Protein 8Q2G (pdb70)

Nearest PDB structures (foldseek):
  8q2g-assembly1_A  TM=1.008E+00  e=1.444E-26  Escherichia phage ECD7
  5opz-assembly2_B  TM=9.080E-01  e=3.362E-13  Serratia marcescens
  2mxz-assembly1_A  TM=7.577E-01  e=4.377E-07  Tequintavirus T5
  2vo9-assembly3_C  TM=6.722E-01  e=3.315E-05  Listeria phage A500
  4jid-assembly2_B  TM=6.559E-01  e=6.181E-04  Bacillus anthracis str. Ames

Sequence (125 aa):
LSQRSKDRLVGVHPDLVKVVHRALELTPVDFGITEGVRSLETQKKYVAEGKSKTMMKSRHLHGLAVDVVAYPKDKDTWNMKYYRMIADAFKQAGRELGVSVEWGGWVSFKDGVHFQLPHSKYPDPK

InterPro domains:
  IPR009045 Peptidase M74/Hedgehog-like, zinc-binding domain superfamily [G3DSA:3.30.1380.10] (2-120)
  IPR009045 Peptidase M74/Hedgehog-like, zinc-binding domain superfamily [SSF55166] (2-121)
  IPR039561 Peptidase M15C [PF13539] (55-120)

Secondary structure (DSSP, 8-state):
-PPP-S---TTS-HHHHHHHHHHHHT-SS-EEEEESS--HHHHHHHHHTT-SSSS--GGGGT-EEEEEE--TTT-TT-HHHHHHHHHHHHHHHHGGG---EE-----HHHHTEEE--TTTSPPP-

Radius of gyration: 14.14 Å; Cα contacts (8 Å, |Δi|>4): 203; chains: 1; bounding box: 29×43×39 Å

Organism: NCBI:txid1981499

Foldseek 3Di:
DADADPAPLPQADVLLVQLVVQLQVVFPWHKYWDAFADDLVNLVCCVVVVNDPDSDDLNNRNFKTFMWTCHPVSPTQDLVNLVSSVVSSCVSCVPSVFHKDALDVHGSVRSRMIGGDCVVPNDDD

B-factor: mean 59.0, std 16.14, range [29.03, 119.26]

Structure (mmCIF, N/CA/C/O backbone):
data_8Q2G
#
_entry.id   8Q2G
#
_cell.length_a   75.568
_cell.length_b   82.334
_cell.length_c   64.604
_cell.angle_alpha   90.000
_cell.angle_beta   90.000
_cell.angle_gamma   90.000
#
_symmetry.space_group_name_H-M   'C 2 2 2'
#
loop_
_entity.id
_entity.type
_entity.pdbx_description
1 polymer 'Peptidoglycan L-alanyl-D-glutamate endopeptidase'
2 water water
#
loop_
_atom_site.group_PDB
_atom_site.id
_atom_site.type_symbol
_atom_site.label_atom_id
_atom_site.label_alt_id
_atom_site.label_comp_id
_atom_site.label_asym_id
_atom_site.label_entity_id
_atom_site.label_seq_id
_atom_site.pdbx_PDB_ins_code
_atom_site.Cartn_x
_atom_site.Cartn_y
_atom_site.Cartn_z
_atom_site.occupancy
_atom_site.B_iso_or_equiv
_atom_site.auth_seq_id
_atom_site.auth_comp_id
_atom_site.auth_asym_id
_atom_site.auth_atom_id
_atom_site.pdbx_PDB_model_num
ATOM 1 N N . LEU A 1 4 ? -12.876 -3.940 30.033 1.000 69.461 1 LEU A N 1
ATOM 2 C CA . LEU A 1 4 ? -12.825 -2.556 29.462 1.000 70.828 1 LEU A CA 1
ATOM 3 C C . LEU A 1 4 ? -12.505 -2.660 27.971 1.000 70.462 1 LEU A C 1
ATOM 4 O O . LEU A 1 4 ? -11.382 -3.003 27.595 1.000 67.134 1 LEU A O 1
ATOM 9 N N . SER A 1 5 ? -13.519 -2.385 27.136 1.000 65.648 2 SER A N 1
ATOM 10 C CA . SER A 1 5 ? -13.368 -2.382 25.689 1.000 60.669 2 SER A CA 1
ATOM 11 C C . SER A 1 5 ? -12.563 -1.150 25.276 1.000 61.100 2 SER A C 1
ATOM 12 O O . SER A 1 5 ? -12.906 -0.032 25.650 1.000 63.381 2 SER A O 1
ATOM 15 N N . GLN A 1 6 ? -11.475 -1.363 24.529 1.000 65.865 3 GLN A N 1
ATOM 16 C CA . GLN A 1 6 ? -10.630 -0.277 24.056 1.000 70.595 3 GLN A CA 1
ATOM 17 C C . GLN A 1 6 ? -10.922 -0.025 22.575 1.000 79.732 3 GLN A C 1
ATOM 18 O O . GLN A 1 6 ? -11.138 -0.962 21.809 1.000 82.120 3 GLN A O 1
ATOM 24 N N . ARG A 1 7 ? -10.916 1.257 22.184 1.000 86.217 4 ARG A N 1
ATOM 25 C CA . ARG A 1 7 ? -11.306 1.687 20.849 1.000 79.866 4 ARG A CA 1
ATOM 26 C C . ARG A 1 7 ? -10.064 1.829 19.967 1.000 78.204 4 ARG A C 1
ATOM 27 O O . ARG A 1 7 ? -9.020 2.287 20.433 1.000 75.554 4 ARG A O 1
ATOM 35 N N . SER A 1 8 ? -10.187 1.428 18.691 1.000 79.114 5 SER A N 1
ATOM 36 C CA . SER A 1 8 ? -9.090 1.526 17.735 1.000 83.505 5 SER A CA 1
ATOM 37 C C . SER A 1 8 ? -8.982 2.952 17.196 1.000 86.777 5 SER A C 1
ATOM 38 O O . SER A 1 8 ? -9.489 3.892 17.809 1.000 92.813 5 SER A O 1
ATOM 41 N N . LYS A 1 9 ? -8.309 3.110 16.049 1.000 88.807 6 LYS A N 1
ATOM 42 C CA . LYS A 1 9 ? -8.274 4.400 15.375 1.000 85.236 6 LYS A CA 1
ATOM 43 C C . LYS A 1 9 ? -9.629 4.643 14.710 1.000 83.002 6 LYS A C 1
ATOM 44 O O . LYS A 1 9 ? -9.928 4.076 13.655 1.000 67.444 6 LYS A O 1
ATOM 50 N N . ASP A 1 10 ? -10.453 5.456 15.392 1.000 83.458 7 ASP A N 1
ATOM 51 C CA . ASP A 1 10 ? -11.821 5.744 14.990 1.000 84.188 7 ASP A CA 1
ATOM 52 C C . ASP A 1 10 ? -12.015 7.251 14.816 1.000 91.077 7 ASP A C 1
ATOM 53 O O . ASP A 1 10 ? -11.651 8.049 15.686 1.000 80.574 7 ASP A O 1
ATOM 58 N N . ARG A 1 11 ? -12.588 7.615 13.658 1.000 88.665 8 ARG A N 1
ATOM 59 C CA . ARG A 1 11 ? -12.804 8.999 13.279 1.000 81.646 8 ARG A CA 1
ATOM 60 C C . ARG A 1 11 ? -14.088 9.519 13.920 1.000 78.263 8 ARG A C 1
ATOM 61 O O . ARG A 1 11 ? -15.148 9.579 13.285 1.000 64.571 8 ARG A O 1
ATOM 69 N N . LEU A 1 12 ? -13.948 9.862 15.208 1.000 69.265 9 LEU A N 1
ATOM 70 C CA . LEU A 1 12 ? -14.875 10.714 15.931 1.000 62.712 9 LEU A CA 1
ATOM 71 C C . LEU A 1 12 ? -14.435 12.163 15.732 1.000 61.830 9 LEU A C 1
ATOM 72 O O . LEU A 1 12 ? -15.162 13.095 16.077 1.000 62.912 9 LEU A O 1
ATOM 77 N N . VAL A 1 13 ? -13.232 12.326 15.160 1.000 56.329 10 VAL A N 1
ATOM 78 C CA . VAL A 1 13 ? -12.604 13.620 14.928 1.000 50.963 10 VAL A CA 1
ATOM 79 C C . VAL A 1 13 ? -13.544 14.491 14.088 1.000 47.706 10 VAL A C 1
ATOM 80 O O . VAL A 1 13 ? -13.855 14.161 12.941 1.000 45.955 10 VAL A O 1
ATOM 84 N N . GLY A 1 14 ? -14.006 15.596 14.682 1.000 40.530 11 GLY A N 1
ATOM 85 C CA . GLY A 1 14 ? -15.003 16.439 14.042 1.000 39.449 11 GLY A CA 1
ATOM 86 C C . GLY A 1 14 ? -16.425 16.065 14.464 1.000 42.978 11 GLY A C 1
ATOM 87 O O . GLY A 1 14 ? -17.386 16.783 14.163 1.000 41.974 11 GLY A O 1
ATOM 88 N N . VAL A 1 15 ? -16.559 14.945 15.184 1.000 41.638 12 VAL A N 1
ATOM 89 C CA . VAL A 1 15 ? -17.865 14.623 15.739 1.000 44.109 12 VAL A CA 1
ATOM 90 C C . VAL A 1 15 ? -18.100 15.510 16.963 1.000 43.122 12 VAL A C 1
ATOM 91 O O . VAL A 1 15 ? -17.176 15.774 17.736 1.000 44.162 12 VAL A O 1
ATOM 95 N N . HIS A 1 16 ? -19.352 15.967 17.103 1.000 37.838 13 HIS A N 1
ATOM 96 C CA . HIS A 1 16 ? -19.742 16.892 18.144 1.000 39.103 13 HIS A CA 1
ATOM 97 C C . HIS A 1 16 ? -19.378 16.304 19.505 1.000 42.068 13 HIS A C 1
ATOM 98 O O . HIS A 1 16 ? -19.667 15.139 19.770 1.000 45.636 13 HIS A O 1
ATOM 105 N N . PRO A 1 17 ? -18.754 17.098 20.408 1.000 43.056 14 PRO A N 1
ATOM 106 C CA . PRO A 1 17 ? -18.203 16.578 21.661 1.000 40.945 14 PRO A CA 1
ATOM 107 C C . PRO A 1 17 ? -19.232 15.952 22.593 1.000 39.881 14 PRO A C 1
ATOM 108 O O . PRO A 1 17 ? -18.889 15.069 23.372 1.000 38.849 14 PRO A O 1
ATOM 112 N N . ASP A 1 18 ? -20.479 16.432 22.509 1.000 39.360 15 ASP A N 1
ATOM 113 C CA . ASP A 1 18 ? -21.581 15.890 23.283 1.000 40.145 15 ASP A CA 1
ATOM 114 C C . ASP A 1 18 ? -21.835 14.440 22.891 1.000 44.455 15 ASP A C 1
ATOM 115 O O . ASP A 1 18 ? -22.228 13.632 23.731 1.000 51.332 15 ASP A O 1
ATOM 120 N N . LEU A 1 19 ? -21.620 14.128 21.606 1.000 43.647 16 LEU A N 1
ATOM 121 C CA . LEU A 1 19 ? -21.891 12.799 21.090 1.000 39.660 16 LEU A CA 1
ATOM 122 C C . LEU A 1 19 ? -20.661 11.921 21.316 1.000 38.561 16 LEU A C 1
ATOM 123 O O . LEU A 1 19 ? -20.799 10.747 21.645 1.000 37.437 16 LEU A O 1
ATOM 128 N N . VAL A 1 20 ? -19.469 12.51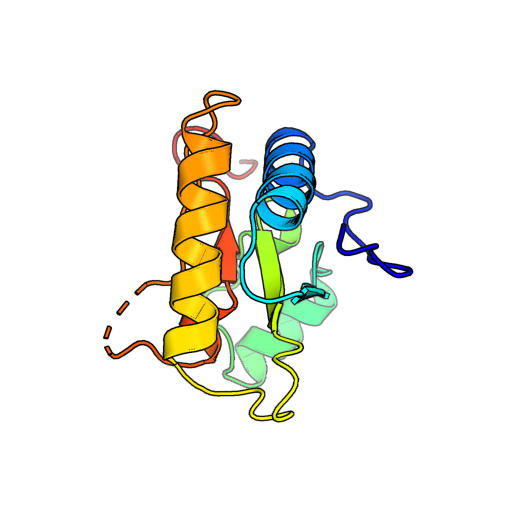4 21.183 1.000 36.236 17 VAL A N 1
ATOM 129 C CA . VAL A 1 20 ? -18.230 11.814 21.472 1.000 36.899 17 VAL A CA 1
ATOM 130 C C . VAL A 1 20 ? -18.325 11.251 22.887 1.000 40.474 17 VAL A C 1
ATOM 131 O O . VAL A 1 20 ? -18.097 10.061 23.094 1.000 44.971 17 VAL A O 1
ATOM 135 N N . LYS A 1 21 ? -18.697 12.106 23.848 1.000 43.460 18 LYS A N 1
ATOM 136 C CA . LYS A 1 21 ? -18.645 11.718 25.250 1.000 48.009 18 LYS A CA 1
ATOM 137 C C . LYS A 1 21 ? -19.659 10.605 25.528 1.000 48.933 18 LYS A C 1
ATOM 138 O O . LYS A 1 21 ? -19.356 9.689 26.292 1.000 58.399 18 LYS A O 1
ATOM 144 N N . VAL A 1 22 ? -20.834 10.670 24.885 1.000 42.508 19 VAL A N 1
ATOM 145 C CA . VAL A 1 22 ? -21.796 9.576 24.904 1.000 41.943 19 VAL A CA 1
ATOM 146 C C . VAL A 1 22 ? -21.174 8.301 24.328 1.000 44.403 19 VAL A C 1
ATOM 147 O O . VAL A 1 22 ? -21.320 7.218 24.896 1.000 45.557 19 VAL A O 1
ATOM 151 N N . VAL A 1 23 ? -20.469 8.430 23.203 1.000 40.918 20 VAL A N 1
ATOM 152 C CA . VAL A 1 23 ? -19.819 7.268 22.619 1.000 44.046 20 VAL A CA 1
ATOM 153 C C . VAL A 1 23 ? -18.931 6.586 23.662 1.000 46.181 20 VAL A C 1
ATOM 154 O O . VAL A 1 23 ? -19.093 5.399 23.924 1.000 49.455 20 VAL A O 1
ATOM 158 N N . HIS A 1 24 ? -18.015 7.344 24.271 1.000 46.385 21 HIS A N 1
ATOM 159 C CA . HIS A 1 24 ? -16.955 6.759 25.074 1.000 47.303 21 HIS A CA 1
ATOM 160 C C . HIS A 1 24 ? -17.533 6.005 26.266 1.000 51.472 21 HIS A C 1
ATOM 161 O O . HIS A 1 24 ? -16.989 4.981 26.692 1.000 52.195 21 HIS A O 1
ATOM 168 N N . ARG A 1 25 ? -18.645 6.536 26.781 1.000 50.149 22 ARG A N 1
ATOM 169 C CA . ARG A 1 25 ? -19.263 6.037 27.994 1.000 51.305 22 ARG A CA 1
ATOM 170 C C . ARG A 1 25 ? -20.120 4.813 27.669 1.000 53.851 22 ARG A C 1
ATOM 171 O O . ARG A 1 25 ? -20.173 3.863 28.451 1.000 57.498 22 ARG A O 1
ATOM 179 N N . ALA A 1 26 ? -20.797 4.843 26.515 1.000 50.511 23 ALA A N 1
ATOM 180 C CA . ALA A 1 26 ? -21.572 3.694 26.080 1.000 44.378 23 ALA A CA 1
ATOM 181 C C . ALA A 1 26 ? -20.633 2.495 25.981 1.000 45.022 23 ALA A C 1
ATOM 182 O O . ALA A 1 26 ? -21.021 1.371 26.287 1.000 43.440 23 ALA A O 1
ATOM 184 N N . LEU A 1 27 ? -19.386 2.753 25.569 1.000 47.804 24 LEU A N 1
ATOM 185 C CA . LEU A 1 27 ? -18.408 1.690 25.411 1.000 51.135 24 LEU A CA 1
ATOM 186 C C . LEU A 1 27 ? -18.149 1.055 26.773 1.000 55.889 24 LEU A C 1
ATOM 187 O O . LEU A 1 27 ? -18.333 -0.150 26.944 1.000 55.944 24 LEU A O 1
ATOM 192 N N . GLU A 1 28 ? -17.739 1.898 27.732 1.000 61.232 25 GLU A N 1
ATOM 193 C CA . GLU A 1 28 ? -17.532 1.524 29.122 1.000 52.081 25 GLU A CA 1
ATOM 194 C C . GLU A 1 28 ? -18.642 0.578 29.570 1.000 49.341 25 GLU A C 1
ATOM 195 O O . GLU A 1 28 ? -18.361 -0.483 30.122 1.000 55.133 25 GLU A O 1
ATOM 201 N N . LEU A 1 29 ? -19.898 0.942 29.304 1.000 42.548 26 LEU A N 1
ATOM 202 C CA . LEU A 1 29 ? -20.980 0.172 29.882 1.000 45.499 26 LEU A CA 1
ATOM 203 C C . LEU A 1 29 ? -21.649 -0.747 28.854 1.000 53.459 26 LEU A C 1
ATOM 204 O O . 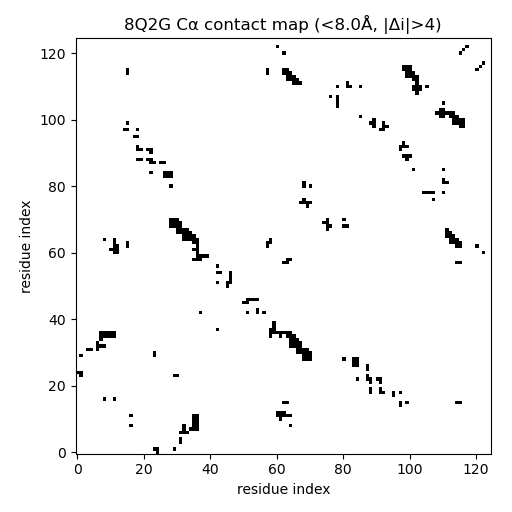LEU A 1 29 ? -22.821 -1.106 28.990 1.000 60.417 26 LEU A O 1
ATOM 209 N N . THR A 1 30 ? -20.900 -1.185 27.831 1.000 53.779 27 THR A N 1
ATOM 210 C CA . THR A 1 30 ? -21.535 -2.011 26.811 1.000 50.595 27 THR A CA 1
ATOM 211 C C . THR A 1 30 ? -21.314 -3.500 27.081 1.000 51.727 27 THR A C 1
ATOM 212 O O . THR A 1 30 ? -20.206 -3.925 27.412 1.000 53.118 27 THR A O 1
ATOM 216 N N . PRO A 1 31 ? -22.373 -4.338 26.968 1.000 53.356 28 PRO A N 1
ATOM 217 C CA . PRO A 1 31 ? -22.200 -5.792 26.926 1.000 54.288 28 PRO A CA 1
ATOM 218 C C . PRO A 1 31 ? -21.367 -6.251 25.725 1.000 56.282 28 PRO A C 1
ATOM 219 O O . PRO A 1 31 ? -20.433 -7.023 25.904 1.000 60.245 28 PRO A O 1
ATOM 223 N N . VAL A 1 32 ? -21.673 -5.738 24.522 1.000 54.656 29 VAL A N 1
ATOM 224 C CA . VAL A 1 32 ? -20.921 -6.050 23.307 1.000 52.972 29 VAL A CA 1
ATOM 225 C C . VAL A 1 32 ? -19.980 -4.910 22.929 1.000 49.950 29 VAL A C 1
ATOM 226 O O . VAL A 1 32 ? -20.407 -3.763 22.814 1.000 53.549 29 VAL A O 1
ATOM 230 N N . ASP A 1 33 ? -18.723 -5.258 22.640 1.000 45.646 30 ASP A N 1
ATOM 231 C CA . ASP A 1 33 ? -17.752 -4.317 22.099 1.000 46.791 30 ASP A CA 1
ATOM 232 C C . ASP A 1 33 ? -18.212 -3.826 20.720 1.000 51.610 30 ASP A C 1
ATOM 233 O O . ASP A 1 33 ? -18.891 -4.540 19.977 1.000 51.892 30 ASP A O 1
ATOM 238 N N . PHE A 1 34 ? -17.860 -2.579 20.391 1.0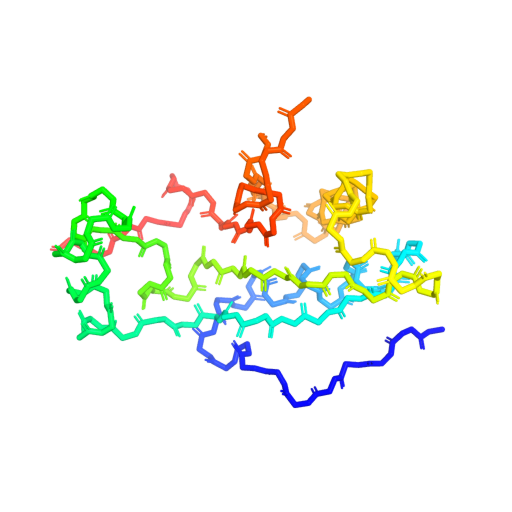00 50.196 31 PHE A N 1
ATOM 239 C CA . PHE A 1 34 ? -18.198 -2.031 19.090 1.000 53.309 31 PHE A CA 1
ATOM 240 C C . PHE A 1 34 ? -17.118 -1.059 18.629 1.000 50.458 31 PHE A C 1
ATOM 241 O O . PHE A 1 34 ? -16.297 -0.612 19.425 1.000 48.621 31 PHE A O 1
ATOM 249 N N . GLY A 1 35 ? -17.143 -0.762 17.325 1.000 47.746 32 GLY A N 1
ATOM 250 C CA . GLY A 1 35 ? -16.308 0.257 16.709 1.000 46.573 32 GLY A CA 1
ATOM 251 C C . GLY A 1 35 ? -17.174 1.280 15.979 1.000 50.265 32 GLY A C 1
ATOM 252 O O . GLY A 1 35 ? -18.400 1.162 15.949 1.000 53.270 32 GLY A O 1
ATOM 253 N N . ILE A 1 36 ? -16.528 2.296 15.402 1.000 52.992 33 ILE A N 1
ATOM 254 C CA . ILE A 1 36 ? -17.248 3.370 14.738 1.000 53.315 33 ILE A CA 1
ATOM 255 C C . ILE A 1 36 ? -16.899 3.311 13.258 1.000 52.656 33 ILE A C 1
ATOM 256 O O . ILE A 1 36 ? -15.736 3.469 12.886 1.000 56.283 33 ILE A O 1
ATOM 261 N N . THR A 1 37 ? -17.915 3.082 12.425 1.000 53.443 34 THR A N 1
ATOM 262 C CA . THR A 1 37 ? -17.681 2.940 10.995 1.000 54.964 34 THR A CA 1
ATOM 263 C C . THR A 1 37 ? -17.505 4.315 10.351 1.000 57.454 34 THR A C 1
ATOM 264 O O . THR A 1 37 ? -16.457 4.586 9.769 1.000 63.682 34 THR A O 1
ATOM 268 N N . GLU A 1 38 ? -18.525 5.174 10.487 1.000 55.065 35 GLU A N 1
ATOM 269 C CA . GLU A 1 38 ? -18.491 6.529 9.960 1.000 53.304 35 GLU A CA 1
ATOM 270 C C . GLU A 1 38 ? -18.844 7.520 11.069 1.000 55.861 35 GLU A C 1
ATOM 271 O O . GLU A 1 38 ? -19.722 7.255 11.893 1.000 50.152 35 GLU A O 1
ATOM 277 N N . GLY A 1 39 ? -18.116 8.650 11.071 1.000 61.101 36 GLY A N 1
ATOM 278 C CA . GLY A 1 39 ? -18.454 9.874 11.785 1.000 54.685 36 GLY A CA 1
ATOM 279 C C . GLY A 1 39 ? -18.886 10.981 10.819 1.000 53.793 36 GLY A C 1
ATOM 280 O O . GLY A 1 39 ? -20.035 11.017 10.368 1.000 50.861 36 GLY A O 1
ATOM 281 N N . VAL A 1 40 ? -17.958 11.893 10.506 1.000 52.601 37 VAL A N 1
ATOM 282 C CA . VAL A 1 40 ? -18.265 12.975 9.577 1.000 53.219 37 VAL A CA 1
ATOM 283 C C . VAL A 1 40 ? -18.234 12.418 8.156 1.000 54.775 37 VAL A C 1
ATOM 284 O O . VAL A 1 40 ? -17.341 11.648 7.814 1.000 54.759 37 VAL A O 1
ATOM 288 N N . ARG A 1 41 ? -19.224 12.818 7.348 1.000 53.574 38 ARG A N 1
ATOM 289 C CA . ARG A 1 41 ? -19.329 12.431 5.949 1.000 54.686 38 ARG A CA 1
ATOM 290 C C . ARG A 1 41 ? -19.288 13.683 5.067 1.000 55.781 38 ARG A C 1
ATOM 291 O O . ARG A 1 41 ? -20.098 14.598 5.228 1.000 48.894 38 ARG A O 1
ATOM 299 N N . SER A 1 42 ? -18.335 13.707 4.125 1.000 60.423 39 SER A N 1
ATOM 300 C CA . SER A 1 42 ? -18.153 14.825 3.204 1.000 58.675 39 SER A CA 1
ATOM 301 C C . SER A 1 42 ? -19.384 15.034 2.317 1.000 57.893 39 SER A C 1
ATOM 302 O O . SER A 1 42 ? -20.142 14.099 2.043 1.000 52.271 39 SER A O 1
ATOM 305 N N . LEU A 1 43 ? -19.557 16.280 1.852 1.000 57.358 40 LEU A N 1
ATOM 306 C CA . LEU A 1 43 ? -20.661 16.641 0.977 1.000 57.918 40 LEU A CA 1
ATOM 307 C C . LEU A 1 43 ? -20.575 15.866 -0.343 1.000 58.243 40 LEU A C 1
ATOM 308 O O . LEU A 1 43 ? -21.601 15.523 -0.930 1.000 51.810 40 LEU A O 1
ATOM 313 N N . GLU A 1 44 ? -19.348 15.556 -0.783 1.000 60.120 41 GLU A N 1
ATOM 314 C CA . GLU A 1 44 ? -19.166 14.758 -1.985 1.000 63.596 41 GLU A CA 1
ATOM 315 C C . GLU A 1 44 ? -19.697 13.343 -1.746 1.000 65.059 41 GLU A C 1
ATOM 316 O O . GLU A 1 44 ? -20.516 12.853 -2.528 1.000 61.370 41 GLU A O 1
ATOM 322 N N . THR A 1 45 ? -19.257 12.716 -0.641 1.000 62.119 42 THR A N 1
ATOM 323 C CA . THR A 1 45 ? -19.703 11.377 -0.293 1.000 56.191 42 THR A CA 1
ATOM 324 C C . THR A 1 45 ? -21.222 11.368 -0.177 1.000 57.778 42 THR A C 1
ATOM 325 O O . THR A 1 45 ? -21.868 10.395 -0.557 1.000 63.121 42 THR A O 1
ATOM 329 N N . GLN A 1 46 ? -21.783 12.463 0.343 1.000 58.135 43 GLN A N 1
ATOM 330 C CA . GLN A 1 46 ? -23.212 12.509 0.585 1.000 57.470 43 GLN A CA 1
ATOM 331 C C . GLN A 1 46 ? -23.943 12.525 -0.751 1.000 61.056 43 GLN A C 1
ATOM 332 O O . GLN A 1 46 ? -24.961 11.854 -0.898 1.000 60.972 43 GLN A O 1
ATOM 338 N N . LYS A 1 47 ? -23.388 13.297 -1.699 1.000 69.003 44 LYS A N 1
ATOM 339 C CA . LYS A 1 47 ? -23.937 13.501 -3.034 1.000 67.561 44 LYS A CA 1
ATOM 340 C C . LYS A 1 47 ? -24.072 12.153 -3.742 1.000 61.672 44 LYS A C 1
ATOM 341 O O . LYS A 1 47 ? -25.161 11.791 -4.199 1.000 53.656 44 LYS A O 1
ATOM 347 N N . LYS A 1 48 ? -22.954 11.415 -3.803 1.000 52.874 45 LYS A N 1
ATOM 348 C CA . LYS A 1 48 ? -22.973 10.061 -4.321 1.000 52.362 45 LYS A CA 1
ATOM 349 C C . LYS A 1 48 ? -24.150 9.292 -3.718 1.000 52.393 45 LYS A C 1
ATOM 350 O O . LYS A 1 48 ? -24.939 8.718 -4.460 1.000 54.409 45 LYS A O 1
ATOM 356 N N . TYR A 1 49 ? -24.294 9.319 -2.385 1.000 53.617 46 TYR A N 1
ATOM 357 C CA . TYR A 1 49 ? -25.250 8.455 -1.705 1.000 57.053 46 TYR A CA 1
ATOM 358 C C . TYR A 1 49 ? -26.681 8.760 -2.138 1.000 58.807 46 TYR A C 1
ATOM 359 O O . TYR A 1 49 ? -27.495 7.854 -2.244 1.000 58.572 46 TYR A O 1
ATOM 368 N N . VAL A 1 50 ? -26.991 10.033 -2.395 1.000 69.598 47 VAL A N 1
ATOM 369 C CA . VAL A 1 50 ? -28.326 10.376 -2.865 1.000 75.415 47 VAL A CA 1
ATOM 370 C C . VAL A 1 50 ? -28.563 9.733 -4.235 1.000 76.554 47 VAL A C 1
ATOM 371 O O . VAL A 1 50 ? -29.564 9.043 -4.419 1.000 74.475 47 VAL A O 1
ATOM 375 N N . ALA A 1 51 ? -27.595 9.912 -5.152 1.000 79.410 48 ALA A N 1
ATOM 376 C CA . ALA A 1 51 ? -27.687 9.515 -6.552 1.000 76.734 48 ALA A CA 1
ATOM 377 C C . ALA A 1 51 ? -27.637 7.997 -6.710 1.000 77.158 48 ALA A C 1
ATOM 378 O O . ALA A 1 51 ? -28.329 7.447 -7.566 1.000 76.472 48 ALA A O 1
ATOM 380 N N . GLU A 1 52 ? -26.798 7.341 -5.894 1.000 72.108 49 GLU A N 1
A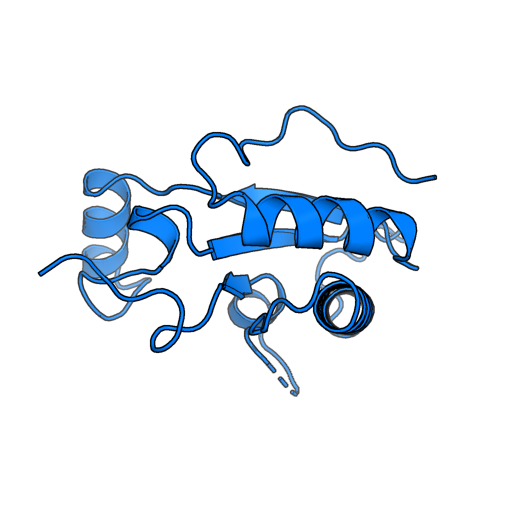TOM 381 C CA . GLU A 1 52 ? -26.740 5.890 -5.794 1.000 69.357 49 GLU A CA 1
ATOM 382 C C . GLU A 1 52 ? -28.016 5.350 -5.143 1.000 73.308 49 GLU A C 1
ATOM 383 O O . GLU A 1 52 ? -28.110 4.153 -4.872 1.000 73.277 49 GLU A O 1
ATOM 389 N N . GLY A 1 53 ? -28.983 6.244 -4.882 1.000 72.432 50 GLY A N 1
ATOM 390 C CA . GLY A 1 53 ? -30.266 5.879 -4.298 1.000 80.238 50 GLY A CA 1
ATOM 391 C C . GLY A 1 53 ? -30.158 5.281 -2.893 1.000 82.934 50 GLY A C 1
ATOM 392 O O . GLY A 1 53 ? -31.056 4.562 -2.458 1.000 81.119 50 GLY A O 1
ATOM 393 N N . LYS A 1 54 ? -29.056 5.580 -2.190 1.000 90.679 51 LYS A N 1
ATOM 394 C CA . LYS A 1 54 ? -28.859 5.157 -0.810 1.000 96.223 51 LYS A CA 1
ATOM 395 C C . LYS A 1 54 ? -29.708 6.025 0.121 1.000 102.225 51 LYS A C 1
ATOM 396 O O . LYS A 1 54 ? -30.750 5.579 0.601 1.000 111.539 51 LYS A O 1
ATOM 402 N N . SER A 1 55 ? -29.249 7.264 0.363 1.000 98.676 52 SER A N 1
ATOM 403 C CA . SER A 1 55 ? -29.903 8.202 1.265 1.000 95.112 52 SER A CA 1
ATOM 404 C C . SER A 1 55 ? -30.958 9.005 0.509 1.000 99.799 52 SER A C 1
ATOM 405 O O . SER A 1 55 ? -30.850 9.190 -0.703 1.000 103.667 52 SER A O 1
ATOM 408 N N . LYS A 1 56 ? -31.952 9.508 1.257 1.000 104.349 53 LYS A N 1
ATOM 409 C CA . LYS A 1 56 ? -33.106 10.197 0.699 1.000 103.724 53 LYS A CA 1
ATOM 410 C C . LYS A 1 56 ? -32.721 11.609 0.251 1.000 103.301 53 LYS A C 1
ATOM 411 O O . LYS A 1 56 ? -32.496 11.843 -0.936 1.000 102.396 53 LYS A O 1
ATOM 417 N N . THR A 1 57 ? -32.650 12.540 1.214 1.000 104.759 54 THR A N 1
ATOM 418 C CA . THR A 1 57 ? -32.443 13.957 0.949 1.000 100.214 54 THR A CA 1
ATOM 419 C C . THR A 1 57 ? -30.947 14.250 0.843 1.000 99.523 54 THR A C 1
ATOM 420 O O . THR A 1 57 ? -30.118 13.395 1.156 1.000 105.118 54 THR A O 1
ATOM 424 N N A MET A 1 58 ? -30.617 15.468 0.398 0.500 96.239 55 MET A N 1
ATOM 425 N N B MET A 1 58 ? -30.627 15.473 0.403 0.500 95.577 55 MET A N 1
ATOM 426 C CA A MET A 1 58 ? -29.240 15.931 0.322 0.500 93.623 55 MET A CA 1
ATOM 427 C CA B MET A 1 58 ? -29.258 15.954 0.321 0.500 92.647 55 MET A CA 1
ATOM 428 C C A MET A 1 58 ? -28.756 16.328 1.718 0.500 90.265 55 MET A C 1
ATOM 429 C C B MET A 1 58 ? -28.737 16.262 1.726 0.500 89.675 55 MET A C 1
ATOM 430 O O A MET A 1 58 ? -27.626 16.797 1.874 0.500 84.908 55 MET A O 1
ATOM 431 O O B MET A 1 58 ? -27.566 16.608 1.893 0.500 84.617 55 MET A O 1
ATOM 440 N N . LYS A 1 59 ? -29.625 16.124 2.723 1.000 87.046 56 LYS A N 1
ATOM 441 C CA . LYS A 1 59 ? -29.342 16.448 4.118 1.000 83.255 56 LYS A CA 1
ATOM 442 C C . LYS A 1 59 ? -29.029 15.175 4.903 1.000 74.400 56 LYS A C 1
ATOM 443 O O . LYS A 1 59 ? -29.603 14.125 4.630 1.000 80.630 56 LYS A O 1
ATOM 449 N N . SER A 1 60 ? -28.136 15.291 5.895 1.000 67.368 57 SER A N 1
ATOM 450 C CA . SER A 1 60 ? -27.726 14.175 6.738 1.000 65.578 57 SER A CA 1
ATOM 451 C C . SER A 1 60 ? -26.917 14.657 7.945 1.000 65.586 57 SER A C 1
ATOM 452 O O . SER A 1 60 ? -25.995 15.468 7.808 1.000 64.322 57 SER A O 1
ATOM 455 N N . ARG A 1 61 ? -27.233 14.083 9.116 1.000 59.257 58 ARG A N 1
ATOM 456 C CA . ARG A 1 61 ? -26.607 14.447 10.379 1.000 57.967 58 ARG A CA 1
ATOM 457 C C . ARG A 1 61 ? -25.090 14.315 10.282 1.000 58.658 58 ARG A C 1
ATOM 458 O O . ARG A 1 61 ? -24.358 14.975 11.022 1.000 55.872 58 ARG A O 1
ATOM 466 N N . HIS A 1 62 ? -24.635 13.478 9.343 1.000 56.755 59 HIS A N 1
ATOM 467 C CA . HIS A 1 62 ? -23.239 13.075 9.266 1.000 58.058 59 HIS A CA 1
ATOM 468 C C . HIS A 1 62 ? -22.350 14.217 8.782 1.000 59.652 59 HIS A C 1
ATOM 469 O O . HIS A 1 62 ? -21.122 14.146 8.931 1.000 53.481 59 HIS A O 1
ATOM 476 N N . LEU A 1 63 ? -22.988 15.240 8.186 1.000 58.324 60 LEU A N 1
ATOM 477 C CA . LEU A 1 63 ? -22.261 16.345 7.580 1.000 59.153 60 LEU A CA 1
ATOM 478 C C . LEU A 1 63 ? -21.648 17.206 8.680 1.000 63.182 60 LEU A C 1
ATOM 479 O O . LEU A 1 63 ? -20.495 17.614 8.565 1.000 67.676 60 LEU A O 1
ATOM 484 N N . HIS A 1 64 ? -22.415 17.422 9.758 1.000 65.368 61 HIS A N 1
ATOM 485 C CA . HIS A 1 64 ? -22.072 18.383 10.793 1.000 62.994 61 HIS A CA 1
ATOM 486 C C . HIS A 1 64 ? -21.709 17.682 12.104 1.000 65.051 61 HIS A C 1
ATOM 487 O O . HIS A 1 64 ? -22.000 18.204 13.180 1.000 73.639 61 HIS A O 1
ATOM 494 N N . GLY A 1 65 ? -21.082 16.500 12.011 1.000 61.402 62 GLY A N 1
ATOM 495 C CA . GLY A 1 65 ? -20.582 15.752 13.162 1.000 53.695 62 GLY A CA 1
ATOM 496 C C . GLY A 1 65 ? -21.654 15.398 14.196 1.000 47.050 62 GLY A C 1
ATOM 497 O O . GLY A 1 65 ? -21.337 15.212 15.366 1.000 46.884 62 GLY A O 1
ATOM 498 N N . LEU A 1 66 ? -22.912 15.284 13.754 1.000 43.519 63 LEU A N 1
ATOM 499 C CA . LEU A 1 66 ? -24.033 15.012 14.643 1.000 42.048 63 LEU A CA 1
ATOM 500 C C . LEU A 1 66 ? -24.559 13.584 14.445 1.000 44.044 63 LEU A C 1
ATOM 501 O O . LEU A 1 66 ? -25.746 13.315 14.653 1.000 43.812 63 LEU A O 1
ATOM 506 N N . ALA A 1 67 ? -23.678 12.660 14.029 1.000 44.490 64 ALA A N 1
ATOM 507 C CA . ALA A 1 67 ? -24.055 11.261 13.869 1.000 41.665 64 ALA A CA 1
ATOM 508 C C . ALA A 1 67 ? -22.834 10.340 13.912 1.000 42.949 64 ALA A C 1
ATOM 509 O O . ALA A 1 67 ? -21.755 10.681 13.425 1.000 39.551 64 ALA A O 1
ATOM 511 N N . VAL A 1 68 ? -23.033 9.160 14.517 1.000 44.590 65 VAL A N 1
ATOM 512 C CA . VAL A 1 68 ? -22.112 8.045 14.360 1.000 43.395 65 VAL A CA 1
ATOM 513 C C . VAL A 1 68 ? -22.880 6.789 13.950 1.000 42.426 65 VAL A C 1
ATOM 514 O O . VAL A 1 68 ? -24.056 6.632 14.271 1.000 41.640 65 VAL A O 1
ATOM 518 N N . ASP A 1 69 ? -22.191 5.926 13.196 1.000 41.117 66 ASP A N 1
ATOM 519 C CA . ASP A 1 69 ? -22.640 4.579 12.899 1.000 39.965 66 ASP A CA 1
ATOM 520 C C . ASP A 1 69 ? -21.638 3.627 13.536 1.000 38.490 66 ASP A C 1
ATOM 521 O O . ASP A 1 69 ? -20.426 3.820 13.425 1.000 44.344 66 ASP A O 1
ATOM 526 N N . VAL A 1 70 ? -22.144 2.606 14.222 1.000 38.697 67 VAL A N 1
ATOM 527 C CA . VAL A 1 70 ? -21.253 1.675 14.901 1.000 41.440 67 VAL A CA 1
ATOM 528 C C . VAL A 1 70 ? -21.330 0.308 14.231 1.000 44.194 67 VAL A C 1
ATOM 529 O O . VAL A 1 70 ? -22.287 0.010 13.514 1.000 45.339 67 VAL A O 1
ATOM 533 N N . VAL A 1 71 ? -20.322 -0.526 14.514 1.000 47.324 68 VAL A N 1
ATOM 534 C CA . VAL A 1 71 ? -20.388 -1.941 14.182 1.000 47.420 68 VAL A CA 1
ATOM 535 C C . VAL A 1 71 ? -20.027 -2.765 15.414 1.000 45.778 68 VAL A C 1
ATOM 536 O O . VAL A 1 71 ? -18.988 -2.537 16.038 1.000 44.988 68 VAL A O 1
ATOM 540 N N . ALA A 1 72 ? -20.896 -3.736 15.720 1.000 47.268 69 ALA A N 1
ATOM 541 C CA . ALA A 1 72 ? -20.704 -4.679 16.813 1.000 51.515 69 ALA A CA 1
ATOM 542 C C . ALA A 1 72 ? -19.558 -5.645 16.500 1.000 55.005 69 ALA A C 1
ATOM 543 O O . ALA A 1 72 ? -19.357 -6.033 15.347 1.000 58.834 69 ALA A O 1
ATOM 545 N N . TYR A 1 73 ? -18.807 -6.023 17.544 1.000 57.056 70 TYR A N 1
ATOM 546 C CA . TYR A 1 73 ? -17.818 -7.089 17.464 1.000 61.030 70 TYR A CA 1
ATOM 547 C C . TYR A 1 73 ? -18.196 -8.213 18.432 1.000 62.494 70 TYR A C 1
ATOM 548 O O . TYR A 1 73 ? -17.475 -8.451 19.406 1.000 64.183 70 TYR A O 1
ATOM 557 N N . PRO A 1 74 ? -19.314 -8.950 18.200 1.000 58.601 71 PRO A N 1
ATOM 558 C CA . PRO A 1 74 ? -19.892 -9.828 19.220 1.000 60.590 71 PRO A CA 1
ATOM 559 C C . PRO A 1 74 ? -19.390 -11.270 19.299 1.000 65.575 71 PRO A C 1
ATOM 560 O O . PRO A 1 74 ? -20.198 -12.198 19.241 1.000 76.003 71 PRO A O 1
ATOM 564 N N . LYS A 1 75 ? -18.070 -11.446 19.460 1.000 65.380 72 LYS A N 1
ATOM 565 C CA . LYS A 1 75 ? -17.477 -12.690 19.948 1.000 73.824 72 LYS A CA 1
ATOM 566 C C . LYS A 1 75 ? -17.799 -13.875 19.035 1.000 72.118 72 LYS A C 1
ATOM 567 O O . LYS A 1 75 ? -16.900 -14.403 18.384 1.000 73.723 72 LYS A O 1
ATOM 573 N N . ASP A 1 76 ? -19.074 -14.297 19.006 1.000 65.104 73 ASP A N 1
ATOM 574 C CA . ASP A 1 76 ? -19.526 -15.358 18.117 1.000 64.289 73 ASP A CA 1
ATOM 575 C C . ASP A 1 76 ? -19.434 -14.902 16.657 1.000 70.951 73 ASP A C 1
ATOM 576 O O . ASP A 1 76 ? -19.870 -15.612 15.747 1.000 70.255 73 ASP A O 1
ATOM 581 N N . LYS A 1 77 ? -18.868 -13.700 16.465 1.000 69.943 74 LYS A N 1
ATOM 582 C CA . LYS A 1 77 ? -18.568 -13.078 15.182 1.000 65.825 74 LYS A CA 1
ATOM 583 C C . LYS A 1 77 ? -19.847 -12.702 14.434 1.000 62.251 74 LYS A C 1
ATOM 584 O O . LYS A 1 77 ? -19.765 -12.100 13.367 1.000 66.988 74 LYS A O 1
ATOM 590 N N . ASP A 1 78 ? -21.007 -13.013 15.031 1.000 56.306 75 ASP A N 1
ATOM 591 C CA . ASP A 1 78 ? -22.340 -12.874 14.454 1.000 55.404 75 ASP A CA 1
ATOM 592 C C . ASP A 1 78 ? -22.741 -11.398 14.301 1.000 56.077 75 ASP A C 1
ATOM 593 O O . ASP A 1 78 ? -23.720 -10.935 14.894 1.000 49.475 75 ASP A O 1
ATOM 598 N N . THR A 1 79 ? -22.047 -10.709 13.383 1.000 54.753 76 THR A N 1
ATOM 599 C CA . THR A 1 79 ? -21.939 -9.260 13.289 1.000 50.308 76 THR A CA 1
ATOM 600 C C . THR A 1 79 ? -23.257 -8.531 13.058 1.000 48.403 76 THR A C 1
ATOM 601 O O . THR A 1 79 ? -23.357 -7.359 13.394 1.000 52.224 76 THR A O 1
ATOM 605 N N . TRP A 1 80 ? -24.242 -9.183 12.451 1.000 51.138 77 TRP A N 1
ATOM 606 C CA . TRP A 1 80 ? -25.388 -8.433 11.970 1.000 54.961 77 TRP A CA 1
ATOM 607 C C . TRP A 1 80 ? -26.625 -8.764 12.795 1.000 54.774 77 TRP A C 1
ATOM 608 O O . TRP A 1 80 ? -27.733 -8.391 12.422 1.000 55.744 77 TRP A O 1
ATOM 619 N N . ASN A 1 81 ? -26.415 -9.457 13.922 1.000 58.407 78 ASN A N 1
ATOM 620 C CA . ASN A 1 81 ? -27.512 -9.884 14.776 1.000 57.774 78 ASN A CA 1
ATOM 621 C C . ASN A 1 81 ? -28.212 -8.659 15.365 1.000 56.230 78 ASN A C 1
ATOM 622 O O . ASN A 1 81 ? -27.586 -7.839 16.032 1.000 53.941 78 ASN A O 1
ATOM 627 N N . MET A 1 82 ? -29.520 -8.563 15.101 1.000 53.585 79 MET A N 1
ATOM 628 C CA . MET A 1 82 ? -30.364 -7.442 15.481 1.000 54.367 79 MET A CA 1
ATOM 629 C C . MET A 1 82 ? -30.161 -7.086 16.953 1.000 61.423 79 MET A C 1
ATOM 630 O O . MET A 1 82 ? -30.075 -5.913 17.308 1.000 69.726 79 MET A O 1
ATOM 635 N N . LYS A 1 83 ? -30.086 -8.110 17.806 1.000 63.285 80 LYS A N 1
ATOM 636 C CA . LYS A 1 83 ? -30.086 -7.913 19.245 1.000 58.048 80 LYS A CA 1
ATOM 637 C C . LYS A 1 83 ? -28.837 -7.153 19.676 1.000 54.444 80 LYS A C 1
ATOM 638 O O . LYS A 1 83 ? -28.907 -6.377 20.622 1.000 54.002 80 LYS A O 1
ATOM 644 N N . TYR A 1 84 ? -27.702 -7.396 19.008 1.000 52.014 81 TYR A N 1
ATOM 645 C CA . TYR A 1 84 ? -26.436 -6.857 19.485 1.000 57.324 81 TYR A CA 1
ATOM 646 C C . TYR A 1 84 ? -26.458 -5.333 19.398 1.000 59.389 81 TYR A C 1
ATOM 647 O O . TYR A 1 84 ? -25.765 -4.657 20.155 1.000 61.465 81 TYR A O 1
ATOM 656 N N . TYR A 1 85 ? -27.284 -4.813 18.482 1.000 55.683 82 TYR A N 1
ATOM 657 C CA . TYR A 1 85 ? -27.406 -3.383 18.253 1.000 50.858 82 TYR A CA 1
ATOM 658 C C . TYR A 1 85 ? -28.291 -2.735 19.317 1.000 52.219 82 TYR A C 1
ATOM 659 O O . TYR A 1 85 ? -28.078 -1.569 19.653 1.000 50.081 82 TYR A O 1
ATOM 668 N N . ARG A 1 86 ? -29.249 -3.507 19.854 1.000 51.886 83 ARG A N 1
ATOM 669 C CA . ARG A 1 86 ? -30.145 -3.041 20.903 1.000 56.340 83 ARG A CA 1
ATOM 670 C C . ARG A 1 86 ? -29.380 -2.992 22.222 1.000 51.994 83 ARG A C 1
ATOM 671 O O . ARG A 1 86 ? -29.598 -2.104 23.039 1.000 50.284 83 ARG A O 1
ATOM 679 N N . MET A 1 87 ? -28.451 -3.931 22.401 1.000 53.542 84 MET A N 1
ATOM 680 C CA . MET A 1 87 ? -27.614 -3.947 23.591 1.000 55.466 84 MET A CA 1
ATOM 681 C C . MET A 1 87 ? -26.741 -2.693 23.607 1.000 54.451 84 MET A C 1
ATOM 682 O O . MET A 1 87 ? -26.257 -2.284 24.663 1.000 57.741 84 MET A O 1
ATOM 687 N N . ILE A 1 88 ? -26.569 -2.074 22.431 1.000 55.028 85 ILE A N 1
ATOM 688 C CA . ILE A 1 88 ? -25.691 -0.921 22.288 1.000 49.249 85 ILE A CA 1
ATOM 689 C C . ILE A 1 88 ? -26.522 0.354 22.385 1.000 44.486 85 ILE A C 1
ATOM 690 O O . ILE A 1 88 ? -26.116 1.312 23.048 1.000 41.064 85 ILE A O 1
ATOM 695 N N . ALA A 1 89 ? -27.715 0.310 21.784 1.000 39.180 86 ALA A N 1
ATOM 696 C CA . ALA A 1 89 ? -28.704 1.362 21.942 1.000 41.703 86 ALA A CA 1
ATOM 697 C C . ALA A 1 89 ? -28.951 1.631 23.425 1.000 47.502 86 ALA A C 1
ATOM 698 O O . ALA A 1 89 ? -28.984 2.789 23.854 1.000 49.671 86 ALA A O 1
ATOM 700 N N . ASP A 1 90 ? -29.116 0.542 24.193 1.000 47.179 87 ASP A N 1
ATOM 701 C CA . ASP A 1 90 ? -29.365 0.625 25.624 1.000 45.198 87 ASP A CA 1
ATOM 702 C C . ASP A 1 90 ? -28.204 1.345 26.305 1.000 43.924 87 ASP A C 1
ATOM 703 O O . ASP A 1 90 ? -28.438 2.235 27.114 1.000 47.331 87 ASP A O 1
ATOM 708 N N . ALA A 1 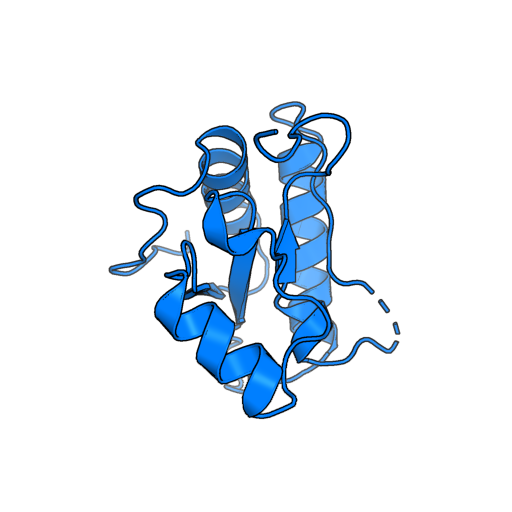91 ? -26.967 0.988 25.932 1.000 43.584 88 ALA A N 1
ATOM 709 C CA . ALA A 1 91 ? -25.766 1.606 26.479 1.000 44.075 88 ALA A CA 1
ATOM 710 C C . ALA A 1 91 ? -25.623 3.063 26.031 1.000 47.681 88 ALA A C 1
ATOM 711 O O . ALA A 1 91 ? -25.119 3.876 26.800 1.000 48.041 88 ALA A O 1
ATOM 713 N N . PHE A 1 92 ? -26.043 3.390 24.796 1.000 46.082 89 PHE A N 1
ATOM 714 C CA . PHE A 1 92 ? -26.015 4.779 24.346 1.000 45.092 89 PHE A CA 1
ATOM 715 C C . PHE A 1 92 ? -27.061 5.592 25.105 1.000 46.409 89 PHE A C 1
ATOM 716 O O . PHE A 1 92 ? -26.769 6.694 25.553 1.000 47.381 89 PHE A O 1
ATOM 724 N N . LYS A 1 93 ? -28.274 5.044 25.254 1.000 47.913 90 LYS A N 1
ATOM 725 C CA . LYS A 1 93 ? -29.341 5.771 25.922 1.000 51.432 90 LYS A CA 1
ATOM 726 C C . LYS A 1 93 ? -28.914 6.122 27.345 1.000 53.629 90 LYS A C 1
ATOM 727 O O . LYS A 1 93 ? -29.125 7.250 27.789 1.000 50.285 90 LYS A O 1
ATOM 733 N N . GLN A 1 94 ? -28.289 5.158 28.038 1.000 51.481 91 GLN A N 1
ATOM 734 C CA . GLN A 1 94 ? -27.977 5.320 29.450 1.000 54.819 91 GLN A CA 1
ATOM 735 C C . GLN A 1 94 ? -26.873 6.359 29.618 1.000 53.691 91 GLN A C 1
ATOM 736 O O . GLN A 1 94 ? -26.934 7.172 30.543 1.000 56.602 91 GLN A O 1
ATOM 742 N N . ALA A 1 95 ? -25.876 6.327 28.721 1.000 47.263 92 ALA A N 1
ATOM 743 C CA . ALA A 1 95 ? -24.832 7.344 28.730 1.000 46.278 92 ALA A CA 1
ATOM 744 C C . ALA A 1 95 ? -25.450 8.704 28.411 1.000 43.244 92 ALA A C 1
ATOM 745 O O . ALA A 1 95 ? -24.989 9.720 28.903 1.000 40.730 92 ALA A O 1
ATOM 747 N N . GLY A 1 96 ? -26.529 8.700 27.626 1.000 41.433 93 GLY A N 1
ATOM 748 C CA . GLY A 1 96 ? -27.306 9.904 27.386 1.000 44.793 93 GLY A CA 1
ATOM 749 C C . GLY A 1 96 ? -28.034 10.392 28.638 1.000 45.950 93 GLY A C 1
ATOM 750 O O . GLY A 1 96 ? -28.232 11.591 28.806 1.000 46.185 93 GLY A O 1
ATOM 751 N N . ARG A 1 97 ? -28.433 9.458 29.509 1.000 47.974 94 ARG A N 1
ATOM 752 C CA . ARG A 1 97 ? -29.171 9.798 30.713 1.000 44.783 94 ARG A CA 1
ATOM 753 C C . ARG A 1 97 ? -28.210 10.440 31.710 1.000 44.263 94 ARG A C 1
ATOM 754 O O . ARG A 1 97 ? -28.413 11.591 32.098 1.000 43.352 94 ARG A O 1
ATOM 762 N N . GLU A 1 98 ? -27.129 9.733 32.061 1.000 44.591 95 GLU A N 1
ATOM 763 C CA . GLU A 1 98 ? -25.937 10.422 32.537 1.000 49.845 95 GLU A CA 1
ATOM 764 C C . GLU A 1 98 ? -25.575 11.464 31.479 1.000 54.121 95 GLU A C 1
ATOM 765 O O . GLU A 1 98 ? -26.169 11.485 30.403 1.000 65.804 95 GLU A O 1
ATOM 771 N N . LEU A 1 99 ? -24.589 12.317 31.760 1.000 49.956 96 LEU A N 1
ATOM 772 C CA . LEU A 1 99 ? -24.077 13.254 30.768 1.000 45.350 96 LEU A CA 1
ATOM 773 C C . LEU A 1 99 ? -25.151 14.221 30.259 1.000 46.541 96 LEU A C 1
ATOM 774 O O . LEU A 1 99 ? -24.805 15.239 29.665 1.000 49.568 96 LEU A O 1
ATOM 779 N N . GLY A 1 100 ? -26.438 13.902 30.475 1.000 46.880 97 GLY A N 1
ATOM 780 C CA . GLY A 1 100 ? -27.556 14.776 30.139 1.000 46.091 97 GLY A CA 1
ATOM 781 C C . GLY A 1 100 ? -27.597 15.152 28.654 1.000 53.963 97 GLY A C 1
ATOM 782 O O . GLY A 1 100 ? -27.866 16.302 28.309 1.000 52.837 97 GLY A O 1
ATOM 783 N N . VAL A 1 101 ? -27.340 14.166 27.778 1.000 54.970 98 VAL A N 1
ATOM 784 C CA . VAL A 1 101 ? -27.411 14.328 26.330 1.000 51.195 98 VAL A CA 1
ATOM 785 C C . VAL A 1 101 ? -28.564 13.479 25.799 1.000 50.946 98 VAL A C 1
ATOM 786 O O . VAL A 1 101 ? -28.678 12.309 26.159 1.000 55.766 98 VAL A O 1
ATOM 790 N N . SER A 1 102 ? -29.410 14.069 24.945 1.000 49.193 99 SER A N 1
ATOM 791 C CA . SER A 1 102 ? -30.527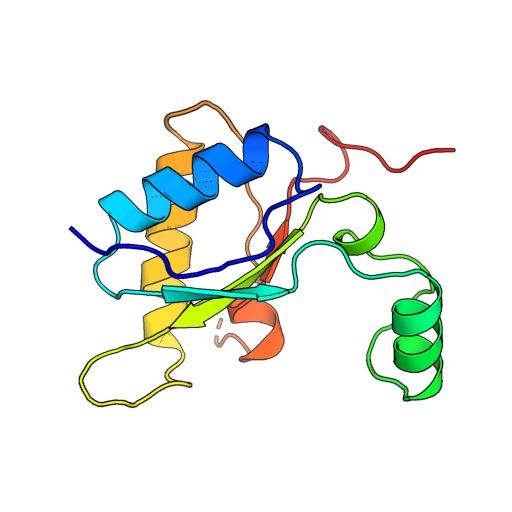 13.339 24.358 1.000 55.278 99 SER A CA 1
ATOM 792 C C . SER A 1 102 ? -30.081 12.665 23.059 1.000 58.725 99 SER A C 1
ATOM 793 O O . SER A 1 102 ? -29.946 13.327 22.031 1.000 60.514 99 SER A O 1
ATOM 796 N N . VAL A 1 103 ? -29.840 11.347 23.102 1.000 54.277 100 VAL A N 1
ATOM 797 C CA . VAL A 1 103 ? -29.297 10.690 21.926 1.000 51.784 100 VAL A CA 1
ATOM 798 C C . VAL A 1 103 ? -30.396 9.883 21.250 1.000 52.564 100 VAL A C 1
ATOM 799 O O . VAL A 1 103 ? -31.219 9.269 21.926 1.000 56.782 100 VAL A O 1
ATOM 803 N N . GLU A 1 104 ? -30.382 9.905 19.913 1.000 48.473 101 GLU A N 1
ATOM 804 C CA . GLU A 1 104 ? -31.359 9.201 19.102 1.000 49.764 101 GLU A CA 1
ATOM 805 C C . GLU A 1 104 ? -30.734 7.941 18.503 1.000 50.848 101 GLU A C 1
ATOM 806 O O . GLU A 1 104 ? -29.601 7.967 18.017 1.000 51.705 101 GLU A O 1
ATOM 812 N N . TRP A 1 105 ? -31.492 6.838 18.546 1.000 48.607 102 TRP A N 1
ATOM 813 C CA . TRP A 1 105 ? -31.118 5.597 17.887 1.000 47.339 102 TRP A CA 1
ATOM 814 C C . TRP A 1 105 ? -31.981 5.415 16.640 1.000 48.528 102 TRP A C 1
ATOM 815 O O . TRP A 1 105 ? -33.131 5.849 16.618 1.000 50.514 102 TRP A O 1
ATOM 826 N N . GLY A 1 106 ? -31.395 4.815 15.594 1.000 48.738 103 GLY A N 1
ATOM 827 C CA . GLY A 1 106 ? -32.109 4.408 14.391 1.000 46.906 103 GLY A CA 1
ATOM 828 C C . GLY A 1 106 ? -33.481 3.787 14.666 1.000 52.032 103 GLY A C 1
ATOM 829 O O . GLY A 1 106 ? -34.469 4.183 14.041 1.000 53.075 103 GLY A O 1
ATOM 830 N N . GLY A 1 107 ? -33.532 2.820 15.604 1.000 50.846 104 GLY A N 1
ATOM 831 C CA . GLY A 1 107 ? -34.780 2.249 16.106 1.000 47.491 104 GLY A CA 1
ATOM 832 C C . GLY A 1 107 ? -35.845 3.318 16.340 1.000 48.472 104 GLY A C 1
ATOM 833 O O . GLY A 1 107 ? -35.858 3.892 17.446 1.000 51.216 104 GLY A O 1
ATOM 834 N N . TRP A 1 109 ? -38.041 -4.935 15.796 1.000 61.411 105 TRP A N 1
ATOM 835 C CA . TRP A 1 109 ? -37.543 -5.344 14.452 1.000 62.771 105 TRP A CA 1
ATOM 836 C C . TRP A 1 109 ? -36.867 -4.168 13.747 1.000 58.644 105 TRP A C 1
ATOM 837 O O . TRP A 1 109 ? -37.536 -3.257 13.256 1.000 51.289 105 TRP A O 1
ATOM 848 N N . VAL A 1 110 ? -35.528 -4.217 13.687 1.000 53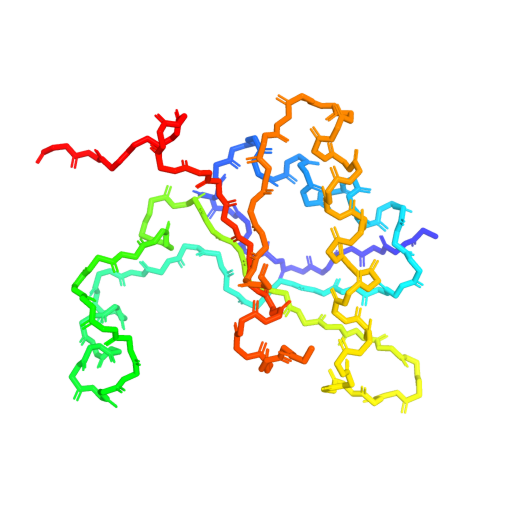.849 106 VAL A N 1
ATOM 849 C CA . VAL A 1 110 ? -34.735 -3.053 13.324 1.000 50.251 106 VAL A CA 1
ATOM 850 C C . VAL A 1 110 ? -33.715 -3.448 12.263 1.000 50.633 106 VAL A C 1
ATOM 851 O O . VAL A 1 110 ? -32.852 -4.293 12.507 1.000 53.353 106 VAL A O 1
ATOM 855 N N . SER A 1 111 ? -33.821 -2.799 11.097 1.000 49.546 107 SER A N 1
ATOM 856 C CA . SER A 1 111 ? -32.899 -3.045 10.000 1.000 54.861 107 SER A CA 1
ATOM 857 C C . SER A 1 111 ? -31.477 -2.766 10.475 1.000 52.395 107 SER A C 1
ATOM 858 O O . SER A 1 111 ? -31.276 -1.969 11.388 1.000 57.893 107 SER A O 1
ATOM 861 N N . PHE A 1 112 ? -30.500 -3.417 9.844 1.000 47.526 108 PHE A N 1
ATOM 862 C CA . PHE A 1 112 ? -29.107 -3.164 10.161 1.000 49.815 108 PHE A CA 1
ATOM 863 C C . PHE A 1 112 ? -28.810 -1.668 10.061 1.000 56.434 108 PHE A C 1
ATOM 864 O O . PHE A 1 112 ? -28.306 -1.087 11.015 1.000 61.353 108 PHE A O 1
ATOM 872 N N . LYS A 1 113 ? -29.159 -1.046 8.925 1.000 60.775 109 LYS A N 1
ATOM 873 C CA . LYS A 1 113 ? -28.796 0.340 8.642 1.000 67.714 109 LYS A CA 1
ATOM 874 C C . LYS A 1 113 ? -29.306 1.292 9.730 1.000 63.270 109 LYS A C 1
ATOM 875 O O . LYS A 1 113 ? -28.596 2.229 10.091 1.000 63.544 109 LYS A O 1
ATOM 881 N N . ASP A 1 114 ? -30.530 1.061 10.230 1.000 55.304 110 ASP A N 1
ATOM 882 C CA . ASP A 1 114 ? -31.099 1.856 11.310 1.000 51.126 110 ASP A CA 1
ATOM 883 C C . ASP A 1 114 ? -30.416 1.538 12.644 1.000 52.205 110 ASP A C 1
ATOM 884 O O . ASP A 1 114 ? -30.250 2.413 13.489 1.000 55.721 110 ASP A O 1
ATOM 889 N N . GLY A 1 115 ? -30.013 0.283 12.840 1.000 49.395 111 GLY A N 1
ATOM 890 C CA . GLY A 1 115 ? -29.544 -0.144 14.146 1.000 46.176 111 GLY A CA 1
ATOM 891 C C . GLY A 1 115 ? -28.123 0.320 14.454 1.000 44.019 111 GLY A C 1
ATOM 892 O O . GLY A 1 115 ? -27.734 0.354 15.617 1.000 45.404 111 GLY A O 1
ATOM 893 N N . VAL A 1 116 ? -27.347 0.653 13.418 1.000 39.846 112 VAL A N 1
ATOM 894 C CA . VAL A 1 116 ? -25.960 1.045 13.625 1.000 41.724 112 VAL A CA 1
ATOM 895 C C . VAL A 1 116 ? -25.882 2.541 13.922 1.000 42.836 112 VAL A C 1
ATOM 896 O O . VAL A 1 116 ? -24.791 3.039 14.213 1.000 39.339 112 VAL A O 1
ATOM 900 N N . HIS A 1 117 ? -27.033 3.234 13.808 1.000 43.124 113 HIS A N 1
ATOM 901 C CA . HIS A 1 117 ? -27.073 4.670 13.560 1.000 44.664 113 HIS A CA 1
ATOM 902 C C . HIS A 1 117 ? -27.493 5.448 14.801 1.000 42.908 113 HIS A C 1
ATOM 903 O O . HIS A 1 117 ? -28.608 5.283 15.301 1.000 42.341 113 HIS A O 1
ATOM 910 N N . PHE A 1 118 ? -26.601 6.351 15.218 1.000 42.112 114 PHE A N 1
ATOM 911 C CA . PHE A 1 118 ? -26.877 7.290 16.295 1.000 48.319 114 PHE A CA 1
ATOM 912 C C . PHE A 1 118 ? -26.633 8.729 15.857 1.000 45.203 114 PHE A C 1
ATOM 913 O O . PHE A 1 118 ? -25.699 9.017 15.108 1.000 43.102 114 PHE A O 1
ATOM 921 N N . GLN A 1 119 ? -27.486 9.611 16.385 1.000 40.126 115 GLN A N 1
ATOM 922 C CA . GLN A 1 119 ? -27.429 11.024 16.074 1.000 41.988 115 GLN A CA 1
ATOM 923 C C . GLN A 1 119 ? -27.830 11.829 17.309 1.000 44.508 115 GLN A C 1
ATOM 924 O O . GLN A 1 119 ? -28.470 11.293 18.219 1.000 47.044 115 GLN A O 1
ATOM 930 N N . LEU A 1 120 ? -27.402 13.102 17.331 1.000 39.828 116 LEU A N 1
ATOM 931 C CA . LEU A 1 120 ? -27.892 14.095 18.267 1.000 37.263 116 LEU A CA 1
ATOM 932 C C . LEU A 1 120 ? -29.145 14.688 17.638 1.000 38.891 116 LEU A C 1
ATOM 933 O O . LEU A 1 120 ? -29.165 14.946 16.436 1.000 38.720 116 LEU A O 1
ATOM 938 N N . PRO A 1 121 ? -30.207 14.968 18.420 1.000 41.156 117 PRO A N 1
ATOM 939 C CA . PRO A 1 121 ? -31.489 15.385 17.851 1.000 45.132 117 PRO A CA 1
ATOM 940 C C . PRO A 1 121 ? -31.397 16.743 17.155 1.000 50.937 117 PRO A C 1
ATOM 941 O O . PRO A 1 121 ? -30.445 17.492 17.369 1.000 56.673 117 PRO A O 1
ATOM 945 N N . HIS A 1 122 ? -32.388 17.029 16.303 1.000 55.492 118 HIS A N 1
ATOM 946 C CA . HIS A 1 122 ? -32.392 18.203 15.444 1.000 59.984 118 HIS A CA 1
ATOM 947 C C . HIS A 1 122 ? -32.661 19.457 16.273 1.000 61.984 118 HIS A C 1
ATOM 948 O O . HIS A 1 122 ? -32.017 20.488 16.072 1.000 57.795 118 HIS A O 1
ATOM 955 N N . SER A 1 123 ? -33.643 19.364 17.179 1.000 61.886 119 SER A N 1
ATOM 956 C CA . SER A 1 123 ? -34.076 20.518 17.952 1.000 65.430 119 SER A CA 1
ATOM 957 C C . SER A 1 123 ? -32.897 21.078 18.742 1.000 63.758 119 SER A C 1
ATOM 958 O O . SER A 1 123 ? -32.577 22.260 18.633 1.000 65.670 119 SER A O 1
ATOM 961 N N . LYS A 1 124 ? -32.243 20.203 19.512 1.000 58.280 120 LYS A N 1
ATOM 962 C CA . LYS A 1 124 ? -31.188 20.635 20.407 1.000 57.137 120 LYS A CA 1
ATOM 963 C C . LYS A 1 124 ? -29.954 20.978 19.584 1.000 53.699 120 LYS A C 1
ATOM 964 O O . LYS A 1 124 ? -29.274 21.954 19.881 1.000 55.538 120 LYS A O 1
ATOM 970 N N . TYR A 1 125 ? -29.696 20.190 18.533 1.000 54.904 121 TYR A N 1
ATOM 971 C CA . TYR A 1 125 ? -28.522 20.408 17.696 1.000 56.013 121 TYR A CA 1
ATOM 972 C C . TYR A 1 125 ? -28.944 20.673 16.254 1.000 59.866 121 TYR A C 1
ATOM 973 O O . TYR A 1 125 ? -28.918 19.766 15.427 1.000 68.378 121 TYR A O 1
ATOM 982 N N . PRO A 1 126 ? -29.317 21.927 15.905 1.000 60.560 122 PRO A N 1
ATOM 983 C CA . PRO A 1 126 ? -29.905 22.220 14.595 1.000 60.644 122 PRO A CA 1
ATOM 984 C C . PRO A 1 126 ? -28.883 22.368 13.471 1.000 56.849 122 PRO A C 1
ATO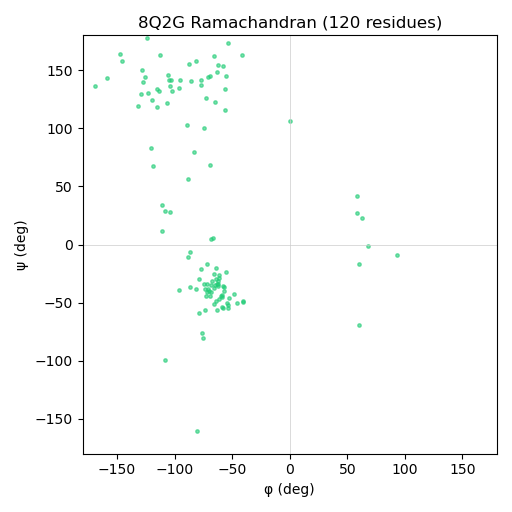M 985 O O . PRO A 1 126 ? -27.713 22.638 13.718 1.000 55.635 122 PRO A O 1
ATOM 989 N N . ASP A 1 127 ? -29.346 22.177 12.233 1.000 59.596 123 ASP A N 1
ATOM 990 C CA . ASP A 1 127 ? -28.515 22.352 11.053 1.000 64.310 123 ASP A CA 1
ATOM 991 C C . ASP A 1 127 ? -28.231 23.837 10.846 1.000 62.783 123 ASP A C 1
ATOM 992 O O . ASP A 1 127 ? -29.091 24.669 11.128 1.000 65.785 123 ASP A O 1
ATOM 997 N N . PRO A 1 128 ? -27.022 24.224 10.374 1.000 64.521 124 PRO A N 1
ATOM 998 C CA . PRO A 1 128 ? -26.777 25.608 9.954 1.000 73.190 124 PRO A CA 1
ATOM 999 C C . PRO A 1 128 ? -27.773 26.064 8.888 1.000 80.863 124 PRO A C 1
ATOM 1000 O O . PRO A 1 128 ? -28.200 25.264 8.052 1.000 85.321 124 PRO A O 1
ATOM 1004 N N . LYS A 1 129 ? -28.151 27.351 8.944 1.000 87.607 125 LYS A N 1
ATOM 1005 C CA . LYS A 1 129 ? -29.085 27.934 7.989 1.000 94.232 125 LYS A CA 1
ATOM 1006 C C . LYS A 1 129 ? -28.306 28.481 6.782 1.000 91.313 125 LYS A C 1
ATOM 1007 O O . LYS A 1 129 ? -28.539 28.106 5.624 1.000 85.225 125 LYS A O 1
#

Solvent-accessible surface area: 7591 Å² total; per-residue (Å²): 200,36,154,45,70,171,19,123,18,114,60,9,56,93,39,0,32,84,0,1,94,76,0,11,106,48,20,94,13,43,0,0,16,89,41,3,68,26,58,108,144,38,0,121,111,50,43,83,100,61,127,34,192,84,90,160,21,12,6,38,70,1,10,0,0,23,0,30,1,106,5,185,92,165,59,28,178,49,83,114,20,6,142,60,0,0,58,2,1,80,71,0,7,166,68,75,70,8,46,25,68,42,28,60,250,33,37,90,152,60,2,11,40,1,32,0,12,101,98,133,33,79,41,104,226